Protein AF-A0A4Q9W0E5-F1 (afdb_monomer_lite)

Foldseek 3Di:
DPPVVVVVVLVPDDPVVSVVVVVVLVPFAEEEEALVCLLVLVVVVCVVVVVGHHAYEYEPVSLVVLVVQLPDPDPVSVVSSVSSVVSVVVVVVDPGHYDYDYDPDDDPDVVVVSVVVCVVRVHHYD

InterPro domains:
  IPR029060 PIN-like domain superfamily [SSF88723] (31-126)

Structure (mmCIF, N/CA/C/O backbone):
data_AF-A0A4Q9W0E5-F1
#
_entry.id   AF-A0A4Q9W0E5-F1
#
loop_
_atom_site.group_PDB
_atom_site.id
_atom_site.type_symbol
_atom_site.label_atom_id
_atom_site.label_alt_id
_atom_site.label_comp_id
_atom_site.label_asym_id
_atom_site.label_entity_id
_atom_site.label_seq_id
_atom_site.pdbx_PDB_ins_code
_atom_site.Cartn_x
_atom_site.Cartn_y
_atom_site.Cartn_z
_atom_site.occupancy
_atom_site.B_iso_or_equiv
_atom_site.auth_seq_id
_atom_site.auth_comp_id
_atom_site.auth_asym_id
_atom_site.auth_atom_id
_atom_site.pdbx_PDB_model_num
ATOM 1 N N . PHE A 1 1 ? 2.703 -25.062 -13.463 1.00 47.03 1 PHE A N 1
ATOM 2 C CA . PHE A 1 1 ? 3.677 -25.958 -14.137 1.00 47.03 1 PHE A CA 1
ATOM 3 C C . PHE A 1 1 ? 4.650 -25.263 -15.106 1.00 47.03 1 PHE A C 1
ATOM 5 O O . PHE A 1 1 ? 5.640 -25.884 -15.466 1.00 47.03 1 PHE A O 1
ATOM 12 N N . GLY A 1 2 ? 4.425 -24.008 -15.534 1.00 49.75 2 GLY A N 1
ATOM 13 C CA . GLY A 1 2 ? 5.252 -23.361 -16.572 1.00 49.75 2 GLY A CA 1
ATOM 14 C C . GLY A 1 2 ? 6.451 -22.524 -16.101 1.00 49.75 2 GLY A C 1
ATOM 15 O O . GLY A 1 2 ? 7.327 -22.263 -16.913 1.00 49.75 2 GLY A O 1
ATOM 16 N N . LEU A 1 3 ? 6.510 -22.101 -14.831 1.00 53.16 3 LEU A N 1
ATOM 17 C CA . LEU A 1 3 ? 7.579 -21.225 -14.316 1.00 53.16 3 LEU A CA 1
ATOM 18 C C . LEU A 1 3 ? 8.872 -21.998 -14.010 1.00 53.16 3 LEU A C 1
ATOM 20 O O . LEU A 1 3 ? 9.899 -21.699 -14.605 1.00 53.16 3 LEU A O 1
ATOM 24 N N . LYS A 1 4 ? 8.796 -23.096 -13.242 1.00 55.72 4 LYS A N 1
ATOM 25 C CA . LYS A 1 4 ? 9.966 -23.952 -12.939 1.00 55.72 4 LYS A CA 1
ATOM 26 C C . LYS A 1 4 ? 10.690 -24.465 -14.191 1.00 55.72 4 LYS A C 1
ATOM 28 O O . LYS A 1 4 ? 11.910 -24.468 -14.253 1.00 55.72 4 LYS A O 1
ATOM 33 N N . LYS A 1 5 ? 9.929 -24.819 -15.233 1.00 57.50 5 LYS A N 1
ATOM 34 C CA . LYS A 1 5 ? 10.472 -25.315 -16.506 1.00 57.50 5 LYS A CA 1
ATOM 35 C C . LYS A 1 5 ? 11.207 -24.230 -17.307 1.00 57.50 5 LYS A C 1
ATOM 37 O O . LYS A 1 5 ? 12.027 -24.562 -18.152 1.00 57.50 5 LYS A O 1
ATOM 42 N N . ARG A 1 6 ? 10.901 -22.946 -17.073 1.00 61.66 6 ARG A N 1
ATOM 43 C CA . ARG A 1 6 ? 11.603 -21.799 -17.675 1.00 61.66 6 ARG A CA 1
ATOM 44 C C . ARG A 1 6 ? 12.893 -21.490 -16.924 1.00 61.66 6 ARG A C 1
ATOM 46 O O . ARG A 1 6 ? 13.896 -21.243 -17.579 1.00 61.66 6 ARG A O 1
ATOM 53 N N . ASP A 1 7 ? 12.883 -21.586 -15.595 1.00 62.75 7 ASP A N 1
ATOM 54 C CA . ASP A 1 7 ? 14.091 -21.424 -14.775 1.00 62.75 7 ASP A CA 1
ATOM 55 C C . ASP A 1 7 ? 15.128 -22.511 -15.077 1.00 62.75 7 ASP A C 1
ATOM 57 O O . ASP A 1 7 ? 16.304 -22.213 -15.272 1.00 62.75 7 ASP A O 1
ATOM 61 N N . GLU A 1 8 ? 14.681 -23.759 -15.234 1.00 68.81 8 GLU A N 1
ATOM 62 C CA . GLU A 1 8 ? 15.523 -24.860 -15.719 1.00 68.81 8 GLU A CA 1
ATOM 63 C C . GLU A 1 8 ? 16.061 -24.578 -17.131 1.00 68.81 8 GLU A C 1
ATOM 65 O O . GLU A 1 8 ? 17.216 -24.864 -17.424 1.00 68.81 8 GLU A O 1
ATOM 70 N N . MET A 1 9 ? 15.259 -23.965 -18.006 1.00 67.81 9 MET A N 1
ATOM 71 C CA . MET A 1 9 ? 15.656 -23.633 -19.381 1.00 67.81 9 MET A CA 1
ATOM 72 C C . MET A 1 9 ? 16.709 -22.517 -19.440 1.00 67.81 9 MET A C 1
ATOM 74 O O . MET A 1 9 ? 17.576 -22.539 -20.313 1.00 67.81 9 MET A O 1
ATOM 78 N N . LEU A 1 10 ? 16.676 -21.573 -18.492 1.00 68.88 10 LEU A N 1
ATOM 79 C CA . LEU A 1 10 ? 17.672 -20.506 -18.361 1.00 68.88 10 LEU A CA 1
ATOM 80 C C . LEU A 1 10 ? 19.066 -21.051 -18.012 1.00 68.88 10 LEU A C 1
ATOM 82 O O . LEU A 1 10 ? 20.057 -20.427 -18.389 1.00 68.88 10 LEU A O 1
ATOM 86 N N . MET A 1 11 ? 19.155 -22.220 -17.363 1.00 71.00 11 MET A N 1
ATOM 87 C CA . MET A 1 11 ? 20.431 -22.879 -17.044 1.00 71.00 11 MET A CA 1
ATOM 88 C C . MET A 1 11 ? 21.169 -23.412 -18.280 1.00 71.00 11 MET A C 1
ATOM 90 O O . MET A 1 11 ? 22.375 -23.633 -18.218 1.00 71.00 11 MET A O 1
ATOM 94 N N . PHE A 1 12 ? 20.467 -23.608 -19.400 1.00 79.75 12 PHE A N 1
ATOM 95 C CA . PHE A 1 12 ? 21.040 -24.138 -20.643 1.00 79.75 12 PHE A CA 1
ATOM 96 C C . PHE A 1 12 ? 21.381 -23.050 -21.671 1.00 79.75 12 PHE A C 1
ATOM 98 O O . PHE A 1 12 ? 21.842 -23.364 -22.769 1.00 79.75 12 PHE A O 1
ATOM 105 N N . LEU A 1 13 ? 21.154 -21.774 -21.345 1.00 75.88 13 LEU A N 1
ATOM 106 C CA . LEU A 1 13 ? 21.488 -20.659 -22.226 1.00 75.88 13 LEU A CA 1
ATOM 107 C C . LEU A 1 13 ? 22.922 -20.163 -21.981 1.00 75.88 13 LEU A C 1
ATOM 109 O O . LEU A 1 13 ? 23.384 -20.150 -20.840 1.00 75.88 13 LEU A O 1
ATOM 113 N N . PRO A 1 14 ? 23.615 -19.679 -23.029 1.00 82.88 14 PRO A N 1
ATOM 114 C CA . PRO A 1 14 ? 24.898 -18.997 -22.883 1.00 82.88 14 PRO A CA 1
ATOM 115 C C . PRO A 1 14 ? 24.817 -17.875 -21.840 1.00 82.88 14 PRO A C 1
ATOM 117 O O . PRO A 1 14 ? 23.843 -17.122 -21.825 1.00 82.88 14 PRO A O 1
ATOM 120 N N . GLU A 1 15 ? 25.834 -17.720 -20.987 1.00 74.19 15 GLU A N 1
ATOM 121 C CA . GLU A 1 15 ? 25.783 -16.785 -19.849 1.00 74.19 15 GLU A CA 1
ATOM 122 C C . GLU A 1 15 ? 25.430 -15.345 -20.239 1.00 74.19 15 GLU A C 1
ATOM 124 O O . GLU A 1 15 ? 24.748 -14.644 -19.496 1.00 74.19 15 GLU A O 1
ATOM 129 N N . ASN A 1 16 ? 25.898 -14.880 -21.395 1.00 67.12 16 ASN A N 1
ATOM 130 C CA . ASN A 1 16 ? 25.584 -13.557 -21.932 1.00 67.12 16 ASN A CA 1
ATOM 131 C C . ASN A 1 16 ? 24.100 -13.425 -22.324 1.00 67.12 16 ASN A C 1
ATOM 133 O O . ASN A 1 16 ? 23.503 -12.366 -22.127 1.00 67.12 16 ASN A O 1
ATOM 137 N N . MET A 1 17 ? 23.485 -14.501 -22.813 1.00 69.44 17 MET A N 1
ATOM 138 C CA . MET A 1 17 ? 22.072 -14.567 -23.186 1.00 69.44 17 MET A CA 1
ATOM 139 C C . MET A 1 17 ? 21.164 -14.783 -21.972 1.00 69.44 17 MET A C 1
ATOM 141 O O . MET A 1 17 ? 20.147 -14.107 -21.858 1.00 69.44 17 MET A O 1
ATOM 145 N N . ALA A 1 18 ? 21.567 -15.625 -21.016 1.00 67.62 18 ALA A N 1
ATOM 146 C CA . ALA A 1 18 ? 20.892 -15.774 -19.728 1.00 67.62 18 ALA A CA 1
ATOM 147 C C . ALA A 1 18 ? 20.910 -14.453 -18.938 1.00 67.62 18 ALA A C 1
ATOM 149 O O . ALA A 1 18 ? 19.875 -14.022 -18.431 1.00 67.62 18 ALA A O 1
ATOM 150 N N . ARG A 1 19 ? 22.051 -13.743 -18.917 1.00 61.78 19 ARG A N 1
ATOM 151 C CA . ARG A 1 19 ? 22.159 -12.389 -18.345 1.00 61.78 19 ARG A CA 1
ATOM 152 C C . ARG A 1 19 ? 21.302 -11.373 -19.099 1.00 61.78 19 ARG A C 1
ATOM 154 O O . ARG A 1 19 ? 20.665 -10.547 -18.459 1.00 61.78 19 ARG A O 1
ATOM 161 N N . SER A 1 20 ? 21.240 -11.435 -20.430 1.00 62.06 20 SER A N 1
ATOM 162 C CA . SER A 1 20 ? 20.394 -10.548 -21.242 1.00 62.06 20 SER A CA 1
ATOM 163 C C . SER A 1 20 ? 18.895 -10.799 -21.026 1.00 62.06 20 SER A C 1
ATOM 165 O O . SER A 1 20 ? 18.150 -9.845 -20.823 1.00 62.06 20 SER A O 1
ATOM 167 N N . MET A 1 21 ? 18.448 -12.058 -20.986 1.00 58.75 21 MET A N 1
ATOM 168 C CA . MET A 1 21 ? 17.054 -12.426 -20.704 1.00 58.75 21 MET A CA 1
ATOM 169 C C . MET A 1 21 ? 16.666 -12.141 -19.253 1.00 58.75 21 MET A C 1
ATOM 171 O O . MET A 1 21 ? 15.589 -11.603 -19.018 1.00 58.75 21 MET A O 1
ATOM 175 N N . SER A 1 22 ? 17.556 -12.401 -18.292 1.00 58.00 22 SER A N 1
ATOM 176 C CA . SER A 1 22 ? 17.379 -11.979 -16.899 1.00 58.00 22 SER A CA 1
ATOM 177 C C . SER A 1 22 ? 17.303 -10.452 -16.787 1.00 58.00 22 SER A C 1
ATOM 179 O O . SER A 1 22 ? 16.427 -9.934 -16.104 1.00 58.00 22 SER A O 1
ATOM 181 N N . ASN A 1 23 ? 18.128 -9.707 -17.530 1.00 51.84 23 ASN A N 1
ATOM 182 C CA . ASN A 1 23 ? 18.045 -8.245 -17.603 1.00 51.84 23 ASN A CA 1
ATOM 183 C C . ASN A 1 23 ? 16.769 -7.742 -18.304 1.00 51.84 23 ASN A C 1
ATOM 185 O O . ASN A 1 23 ? 16.303 -6.652 -17.993 1.00 51.84 23 ASN A O 1
ATOM 189 N N . ASN A 1 24 ? 16.186 -8.518 -19.221 1.00 49.00 24 ASN A N 1
ATOM 190 C CA . ASN A 1 24 ? 14.901 -8.211 -19.858 1.00 49.00 24 ASN A CA 1
ATOM 191 C C . ASN A 1 24 ? 13.715 -8.511 -18.921 1.00 49.00 24 ASN A C 1
ATOM 193 O O . ASN A 1 24 ? 12.730 -7.786 -18.919 1.00 49.00 24 ASN A O 1
ATOM 197 N N . ILE A 1 25 ? 13.847 -9.519 -18.053 1.00 52.41 25 ILE A N 1
ATOM 198 C CA . ILE A 1 25 ? 12.936 -9.790 -16.927 1.00 52.41 25 ILE A CA 1
ATOM 199 C C . ILE A 1 25 ? 13.076 -8.712 -15.828 1.00 52.41 25 ILE A C 1
ATOM 201 O O . ILE A 1 25 ? 12.113 -8.410 -15.134 1.00 52.41 25 ILE A O 1
ATOM 205 N N . ARG A 1 26 ? 14.236 -8.044 -15.733 1.00 52.62 26 ARG A N 1
ATOM 206 C CA . ARG A 1 26 ? 14.515 -6.886 -14.856 1.00 52.62 26 ARG A CA 1
ATOM 207 C C . ARG A 1 26 ? 14.191 -5.515 -15.484 1.00 52.62 26 ARG A C 1
ATOM 209 O O . ARG A 1 26 ? 14.811 -4.522 -15.109 1.00 52.62 26 ARG A O 1
ATOM 216 N N . ARG A 1 27 ? 13.276 -5.427 -16.459 1.00 60.09 27 ARG A N 1
ATOM 217 C CA . ARG A 1 27 ? 12.922 -4.140 -17.106 1.00 60.09 27 ARG A CA 1
ATOM 218 C C . ARG A 1 27 ? 11.688 -3.444 -16.557 1.00 60.09 27 ARG A C 1
ATOM 220 O O . ARG A 1 27 ? 11.523 -2.258 -16.825 1.00 60.09 27 ARG A O 1
ATOM 227 N N . ALA A 1 28 ? 10.829 -4.149 -15.837 1.00 84.62 28 ALA A N 1
ATOM 228 C CA . ALA A 1 28 ? 9.638 -3.524 -15.299 1.00 84.62 28 ALA A CA 1
ATOM 229 C C . ALA A 1 28 ? 10.000 -2.691 -14.066 1.00 84.62 28 ALA A C 1
ATOM 231 O O . ALA A 1 28 ? 10.559 -3.205 -13.095 1.00 84.62 28 ALA A O 1
ATOM 232 N N . THR A 1 29 ? 9.707 -1.395 -14.129 1.00 92.75 29 THR A N 1
ATOM 233 C CA . THR A 1 29 ? 9.956 -0.452 -13.039 1.00 92.75 29 THR A CA 1
ATOM 234 C C . THR A 1 29 ? 9.229 -0.923 -11.778 1.00 92.75 29 THR A C 1
ATOM 236 O O . THR A 1 29 ? 8.013 -1.104 -11.856 1.00 92.75 29 THR A O 1
ATOM 239 N N . PRO A 1 30 ? 9.901 -1.109 -10.629 1.00 95.00 30 PRO A N 1
ATOM 240 C CA . PRO A 1 30 ? 9.227 -1.497 -9.395 1.00 95.00 30 PRO A CA 1
ATOM 241 C C . PRO A 1 30 ? 8.152 -0.483 -9.000 1.00 95.00 30 PRO A C 1
ATOM 243 O O . PRO A 1 30 ? 8.234 0.700 -9.350 1.00 95.00 30 PRO A O 1
ATOM 246 N N . LYS A 1 31 ? 7.150 -0.938 -8.256 1.00 95.62 31 LYS A N 1
ATOM 247 C CA . LYS A 1 31 ? 6.015 -0.116 -7.837 1.00 95.62 31 LYS A CA 1
ATOM 248 C C . LYS A 1 31 ? 5.980 -0.021 -6.320 1.00 95.62 31 LYS A C 1
ATOM 250 O O . LYS A 1 31 ? 5.988 -1.041 -5.643 1.00 95.62 31 LYS A O 1
ATOM 255 N N . ILE A 1 32 ? 5.968 1.193 -5.786 1.00 96.06 32 ILE A N 1
ATOM 256 C CA . ILE A 1 32 ? 5.796 1.451 -4.356 1.00 96.06 32 ILE A CA 1
ATOM 257 C C . ILE A 1 32 ? 4.322 1.708 -4.103 1.00 96.06 32 ILE A C 1
ATOM 259 O O . ILE A 1 32 ? 3.750 2.580 -4.748 1.00 96.06 32 ILE A O 1
ATOM 263 N N . VAL A 1 33 ? 3.728 0.971 -3.170 1.00 94.62 33 VAL A N 1
ATOM 264 C CA . VAL A 1 33 ? 2.311 1.151 -2.841 1.00 94.62 33 VAL A CA 1
ATOM 265 C C . VAL A 1 33 ? 2.148 2.185 -1.737 1.00 94.62 33 VAL A C 1
ATOM 267 O O . VAL A 1 33 ? 2.847 2.115 -0.723 1.00 94.62 33 VAL A O 1
ATOM 270 N N . ASP A 1 34 ? 1.210 3.104 -1.929 1.00 94.50 34 ASP A N 1
ATOM 271 C CA . ASP A 1 34 ? 0.740 4.045 -0.918 1.00 94.50 34 ASP A CA 1
ATOM 272 C C . ASP A 1 34 ? -0.412 3.468 -0.066 1.00 94.50 34 ASP A C 1
ATOM 274 O O . ASP A 1 34 ? -1.189 2.605 -0.492 1.00 94.50 34 ASP A O 1
ATOM 278 N N . THR A 1 35 ? -0.567 3.996 1.146 1.00 93.19 35 THR A N 1
ATOM 279 C CA . THR A 1 35 ? -1.654 3.691 2.078 1.00 93.19 35 THR A CA 1
ATOM 280 C C . THR A 1 35 ? -3.027 3.883 1.430 1.00 93.19 35 THR A C 1
ATOM 282 O O . THR A 1 35 ? -3.924 3.062 1.637 1.00 93.19 35 THR A O 1
ATOM 285 N N . SER A 1 36 ? -3.218 4.923 0.610 1.00 93.50 36 SER A N 1
ATOM 286 C CA . SER A 1 36 ? -4.515 5.189 -0.026 1.00 93.50 36 SER A CA 1
ATOM 287 C C . SER A 1 36 ? -4.903 4.123 -1.063 1.00 93.50 36 SER A C 1
ATOM 289 O O . SER A 1 36 ? -6.05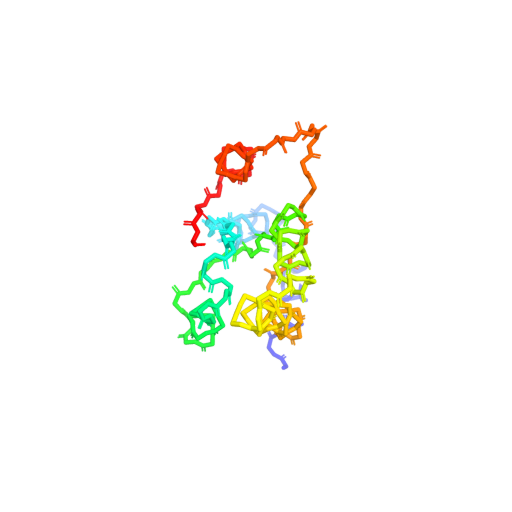6 3.679 -1.093 1.00 93.50 36 SER A O 1
ATOM 291 N N . ALA A 1 37 ? -3.946 3.660 -1.874 1.00 93.81 37 ALA A N 1
ATOM 292 C CA . ALA A 1 37 ? -4.144 2.589 -2.849 1.00 93.81 37 ALA A CA 1
ATOM 293 C C . ALA A 1 37 ? -4.427 1.242 -2.167 1.00 93.81 37 ALA A C 1
ATOM 295 O O . ALA A 1 37 ? -5.257 0.465 -2.654 1.00 93.81 37 ALA A O 1
ATOM 296 N N . ILE A 1 38 ? -3.793 1.000 -1.012 1.00 94.56 38 ILE A N 1
ATOM 297 C CA . ILE A 1 38 ? -4.064 -0.162 -0.162 1.00 94.56 38 ILE A CA 1
ATOM 298 C C . ILE A 1 38 ? -5.480 -0.109 0.415 1.00 94.56 38 ILE A C 1
ATOM 300 O O . ILE A 1 38 ? -6.224 -1.063 0.233 1.00 94.56 38 ILE A O 1
ATOM 304 N N . ILE A 1 39 ? -5.888 0.980 1.076 1.00 93.50 39 ILE A N 1
ATOM 305 C CA . ILE A 1 39 ? -7.206 1.067 1.741 1.00 93.50 39 ILE A CA 1
ATOM 306 C C . ILE A 1 39 ? -8.359 0.869 0.750 1.00 93.50 39 ILE A C 1
ATOM 308 O O . ILE A 1 39 ? -9.382 0.265 1.085 1.00 93.50 39 ILE A O 1
ATOM 312 N N . ASP A 1 40 ? -8.210 1.386 -0.468 1.00 91.38 40 ASP A N 1
ATOM 313 C CA . ASP A 1 40 ? -9.223 1.245 -1.511 1.00 91.38 40 ASP A CA 1
ATOM 314 C C . ASP A 1 40 ? -9.274 -0.184 -2.089 1.00 91.38 40 ASP A C 1
ATOM 316 O O . ASP A 1 40 ? -10.331 -0.668 -2.492 1.00 91.38 40 ASP A O 1
ATOM 320 N N . GLY A 1 41 ? -8.148 -0.903 -2.071 1.00 91.19 41 GLY A N 1
ATOM 321 C CA . GLY A 1 41 ? -8.012 -2.259 -2.615 1.00 91.19 41 GLY A CA 1
ATOM 322 C C . GLY A 1 41 ? -7.744 -2.325 -4.112 1.00 91.19 41 GLY A C 1
ATOM 323 O O . GLY A 1 41 ? -7.540 -3.416 -4.643 1.00 91.19 41 GLY A O 1
ATOM 324 N N . ARG A 1 42 ? -7.639 -1.168 -4.775 1.00 91.31 42 ARG A N 1
ATOM 325 C CA . ARG A 1 42 ? -7.355 -1.052 -6.213 1.00 91.31 42 ARG A CA 1
ATOM 326 C C . ARG A 1 42 ? -6.103 -1.819 -6.639 1.00 91.31 42 ARG A C 1
ATOM 328 O O . ARG A 1 42 ? -6.075 -2.361 -7.739 1.00 91.31 42 ARG A O 1
ATOM 335 N N . ILE A 1 43 ? -5.084 -1.903 -5.779 1.00 92.69 43 ILE A N 1
ATOM 336 C CA . ILE A 1 43 ? -3.837 -2.603 -6.112 1.00 92.69 43 ILE A CA 1
ATOM 337 C C . ILE A 1 43 ? -4.056 -4.098 -6.392 1.00 92.69 43 ILE A C 1
ATOM 339 O O . ILE A 1 43 ? -3.468 -4.631 -7.331 1.00 92.69 43 ILE A O 1
ATOM 343 N N . LEU A 1 44 ? -4.941 -4.769 -5.645 1.00 92.94 44 LEU A N 1
ATOM 344 C CA . LEU A 1 44 ? -5.211 -6.198 -5.837 1.00 92.94 44 LEU A CA 1
ATOM 345 C C . LEU A 1 44 ? -5.898 -6.450 -7.173 1.00 92.94 44 LEU A C 1
ATOM 347 O O . LEU A 1 44 ? -5.524 -7.375 -7.892 1.00 92.94 44 LEU A O 1
ATOM 351 N N . ASP A 1 45 ? -6.880 -5.619 -7.512 1.00 91.19 45 ASP A N 1
ATOM 352 C CA . ASP A 1 45 ? -7.621 -5.758 -8.762 1.00 91.19 45 ASP A CA 1
ATOM 353 C C . ASP A 1 45 ? -6.710 -5.504 -9.967 1.00 91.19 45 ASP A C 1
ATOM 355 O O . ASP A 1 45 ? -6.734 -6.271 -10.931 1.00 91.19 45 ASP A O 1
ATOM 359 N N . ILE A 1 46 ? -5.836 -4.496 -9.884 1.00 92.31 46 ILE A N 1
ATOM 360 C CA . ILE A 1 46 ? -4.856 -4.185 -10.931 1.00 92.31 46 ILE A CA 1
ATOM 361 C C . ILE A 1 46 ? -3.882 -5.357 -11.142 1.00 92.31 46 ILE A C 1
ATOM 363 O O . ILE A 1 46 ? -3.627 -5.737 -12.290 1.00 92.31 46 ILE A O 1
ATOM 367 N N . ILE A 1 47 ? -3.374 -5.960 -10.058 1.00 92.06 47 ILE A N 1
ATOM 368 C CA . ILE A 1 47 ? -2.489 -7.134 -10.129 1.00 92.06 47 ILE A CA 1
ATOM 369 C C . ILE A 1 47 ? -3.218 -8.328 -10.744 1.00 92.06 47 ILE A C 1
ATOM 371 O O . ILE A 1 47 ? -2.710 -8.943 -11.681 1.00 92.06 47 ILE A O 1
ATOM 375 N N . ARG A 1 48 ? -4.429 -8.639 -10.270 1.00 90.50 48 ARG A N 1
ATOM 376 C CA . ARG A 1 48 ? -5.230 -9.770 -10.769 1.00 90.50 48 ARG A CA 1
ATOM 377 C C . ARG A 1 48 ? -5.576 -9.640 -12.249 1.00 90.50 48 ARG A C 1
ATOM 379 O O . ARG A 1 48 ? -5.610 -10.645 -12.953 1.00 90.50 48 ARG A O 1
ATOM 386 N N . CYS A 1 49 ? -5.807 -8.420 -12.727 1.00 91.62 49 CYS A N 1
ATOM 387 C CA . CYS A 1 49 ? -6.076 -8.164 -14.139 1.00 91.62 49 CYS A CA 1
ATOM 388 C C . CYS A 1 49 ? -4.804 -8.165 -15.013 1.00 91.62 49 CYS A C 1
ATOM 390 O O . CYS A 1 49 ? -4.918 -8.104 -16.235 1.00 91.62 49 CYS A O 1
ATOM 392 N N . GLY A 1 50 ? -3.606 -8.231 -14.419 1.00 87.94 50 GLY A N 1
ATOM 393 C CA . GLY A 1 50 ? -2.332 -8.247 -15.143 1.00 87.94 50 GLY A CA 1
ATOM 394 C C . GLY A 1 50 ? -1.913 -6.893 -15.727 1.00 87.94 50 GLY A C 1
ATOM 395 O O . GLY A 1 50 ? -1.119 -6.860 -16.662 1.00 87.94 50 GLY A O 1
ATOM 396 N N . PHE A 1 51 ? -2.441 -5.778 -15.204 1.00 88.44 51 PHE A N 1
ATOM 397 C CA . PHE A 1 51 ? -2.147 -4.417 -15.693 1.00 88.44 51 PHE A CA 1
ATOM 398 C C . PHE A 1 51 ? -0.933 -3.760 -15.026 1.00 88.44 51 PHE A C 1
ATOM 400 O O . PHE A 1 51 ? -0.641 -2.592 -15.278 1.00 88.44 51 PHE A O 1
ATOM 407 N N . ILE A 1 52 ? -0.229 -4.494 -14.171 1.00 89.88 52 ILE A N 1
ATOM 408 C CA . ILE A 1 52 ? 0.959 -4.025 -13.465 1.00 89.88 52 ILE A CA 1
ATOM 409 C C . ILE A 1 52 ? 2.104 -4.994 -13.690 1.00 89.88 52 ILE A C 1
ATOM 411 O O . ILE A 1 52 ? 1.924 -6.211 -13.751 1.00 89.88 52 ILE A O 1
ATOM 415 N N . ASP A 1 53 ? 3.279 -4.411 -13.848 1.00 88.44 53 ASP A N 1
ATOM 416 C CA . ASP A 1 53 ? 4.539 -5.091 -14.044 1.00 88.44 53 ASP A CA 1
ATOM 417 C C . ASP A 1 53 ? 5.548 -4.663 -12.967 1.00 88.44 53 ASP A C 1
ATOM 419 O O . ASP A 1 53 ? 5.431 -3.597 -12.348 1.00 88.44 53 ASP A O 1
ATOM 423 N N . GLY A 1 54 ? 6.567 -5.497 -12.765 1.00 89.69 54 GLY A N 1
ATOM 424 C CA . GLY A 1 54 ? 7.659 -5.228 -11.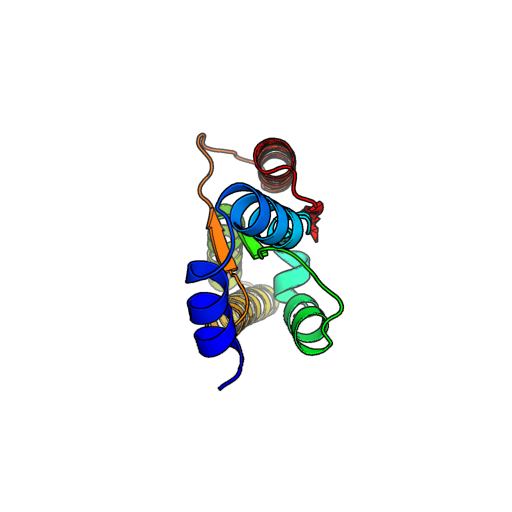831 1.00 89.69 54 GLY A CA 1
ATOM 425 C C . GLY A 1 54 ? 7.282 -5.489 -10.378 1.00 89.69 54 GLY A C 1
ATOM 426 O O . GLY A 1 54 ? 6.115 -5.672 -10.046 1.00 89.69 54 GLY A O 1
ATOM 427 N N . ASP A 1 55 ? 8.288 -5.534 -9.513 1.00 92.69 55 ASP A N 1
ATOM 428 C CA . ASP A 1 55 ? 8.098 -5.900 -8.109 1.00 92.69 55 ASP A CA 1
ATOM 429 C C . ASP A 1 55 ? 7.227 -4.878 -7.368 1.00 92.6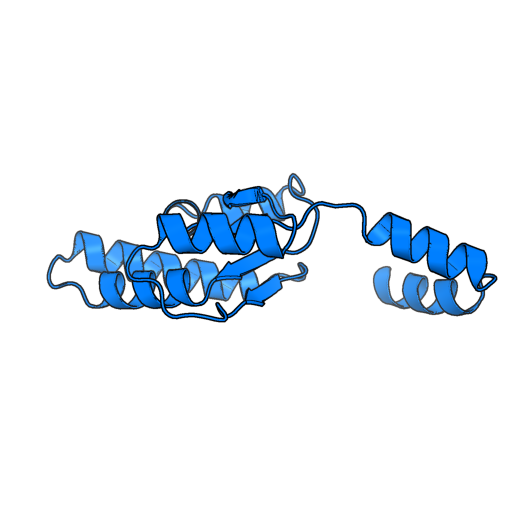9 55 ASP A C 1
ATOM 431 O O . ASP A 1 55 ? 7.423 -3.666 -7.509 1.00 92.69 55 ASP A O 1
ATOM 435 N N . ILE A 1 56 ? 6.326 -5.366 -6.513 1.00 95.44 56 ILE A N 1
ATOM 436 C CA . ILE A 1 56 ? 5.631 -4.529 -5.539 1.00 95.44 56 ILE A CA 1
ATOM 437 C C . ILE A 1 56 ? 6.514 -4.346 -4.306 1.00 95.44 56 ILE A C 1
ATOM 439 O O . ILE A 1 56 ? 6.941 -5.300 -3.650 1.00 95.44 56 ILE A O 1
ATOM 443 N N . LEU A 1 57 ? 6.777 -3.090 -3.976 1.00 95.75 57 LEU A N 1
ATOM 444 C CA . LEU A 1 57 ? 7.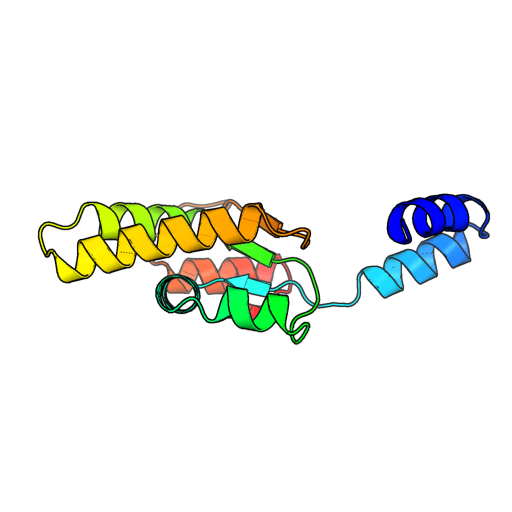533 -2.667 -2.813 1.00 95.75 57 LEU A CA 1
ATOM 445 C C . LEU A 1 57 ? 6.568 -2.058 -1.797 1.00 95.75 57 LEU A C 1
ATOM 447 O O . LEU A 1 57 ? 5.904 -1.062 -2.079 1.00 95.75 57 LEU A O 1
ATOM 451 N N . ILE A 1 58 ? 6.514 -2.646 -0.606 1.00 95.75 58 ILE A N 1
ATOM 452 C CA . ILE A 1 58 ? 5.661 -2.181 0.490 1.00 95.75 58 ILE A CA 1
ATOM 453 C C . ILE A 1 58 ? 6.546 -1.462 1.513 1.00 95.75 58 ILE A C 1
ATOM 455 O O . ILE A 1 58 ? 7.349 -2.108 2.193 1.00 95.75 58 ILE A O 1
ATOM 459 N N . PRO A 1 59 ? 6.458 -0.133 1.649 1.00 95.25 59 PRO A N 1
ATOM 460 C CA . PRO A 1 59 ? 7.205 0.583 2.671 1.00 95.25 59 PRO A CA 1
ATOM 461 C C . PRO A 1 59 ? 6.753 0.181 4.074 1.00 95.25 59 PRO A C 1
ATOM 463 O O . PRO A 1 59 ? 5.560 0.186 4.370 1.00 95.25 59 PRO A O 1
ATOM 466 N N . GLN A 1 60 ? 7.698 -0.056 4.987 1.00 93.94 60 GLN A N 1
ATOM 467 C CA . GLN A 1 60 ? 7.365 -0.297 6.397 1.00 93.94 60 GLN A CA 1
ATOM 468 C C . GLN A 1 60 ? 6.532 0.849 7.005 1.00 93.94 60 GLN A C 1
ATOM 470 O O . GLN A 1 60 ? 5.684 0.610 7.858 1.00 93.94 60 GLN A O 1
ATOM 475 N N . GLY A 1 61 ? 6.737 2.089 6.543 1.00 92.81 61 GLY A N 1
ATOM 476 C CA . GLY A 1 61 ? 5.949 3.248 6.974 1.00 92.81 61 GLY A CA 1
ATOM 477 C C . GLY A 1 61 ? 4.454 3.133 6.657 1.00 92.81 61 GLY A C 1
ATOM 478 O O . GLY A 1 61 ? 3.646 3.505 7.498 1.00 92.81 61 GLY A O 1
ATOM 479 N N . VAL A 1 62 ? 4.091 2.545 5.511 1.00 94.44 62 VAL A N 1
ATOM 480 C CA . VAL A 1 62 ? 2.689 2.315 5.110 1.00 94.44 62 VAL A CA 1
ATOM 481 C C . VAL A 1 62 ? 2.023 1.299 6.037 1.00 94.44 62 VAL A C 1
ATOM 483 O O . VAL A 1 62 ? 0.907 1.510 6.500 1.00 94.44 62 VAL A O 1
ATOM 486 N N . ILE A 1 63 ? 2.734 0.221 6.385 1.00 94.81 63 ILE A N 1
ATOM 487 C CA . ILE A 1 63 ? 2.245 -0.776 7.351 1.00 94.81 63 ILE A CA 1
ATOM 488 C C . ILE A 1 63 ? 2.000 -0.119 8.713 1.00 94.81 63 ILE A C 1
ATOM 490 O O . ILE A 1 63 ? 0.946 -0.315 9.317 1.00 94.81 63 ILE A O 1
ATOM 494 N N . ASN A 1 64 ? 2.957 0.684 9.181 1.00 94.00 64 ASN A N 1
ATOM 495 C CA . ASN A 1 64 ? 2.856 1.367 10.467 1.00 94.00 64 ASN A CA 1
ATOM 496 C C . ASN A 1 64 ? 1.683 2.362 10.486 1.00 94.00 64 ASN A C 1
ATOM 498 O O . ASN A 1 64 ? 0.951 2.427 11.470 1.00 94.00 64 ASN A O 1
ATOM 502 N N . GLU A 1 65 ? 1.477 3.119 9.407 1.00 93.38 65 GLU A N 1
ATOM 503 C CA . GLU A 1 65 ? 0.352 4.048 9.293 1.00 93.38 65 GLU A CA 1
ATOM 504 C C . GLU A 1 65 ? -0.993 3.310 9.315 1.00 93.38 65 GLU A C 1
ATOM 506 O O . GLU A 1 65 ? -1.894 3.698 10.059 1.00 93.38 65 GLU A O 1
ATOM 511 N N . LEU A 1 66 ? -1.116 2.200 8.583 1.00 95.88 66 LEU A N 1
ATOM 512 C CA . LEU A 1 66 ? -2.319 1.366 8.602 1.00 95.88 66 LEU A CA 1
ATOM 513 C C . LEU A 1 66 ? -2.621 0.799 9.991 1.00 95.88 66 LEU A C 1
ATOM 515 O O . LEU A 1 66 ? -3.784 0.788 10.387 1.00 95.88 66 LEU A O 1
ATOM 519 N N . GLN A 1 67 ? -1.600 0.378 10.745 1.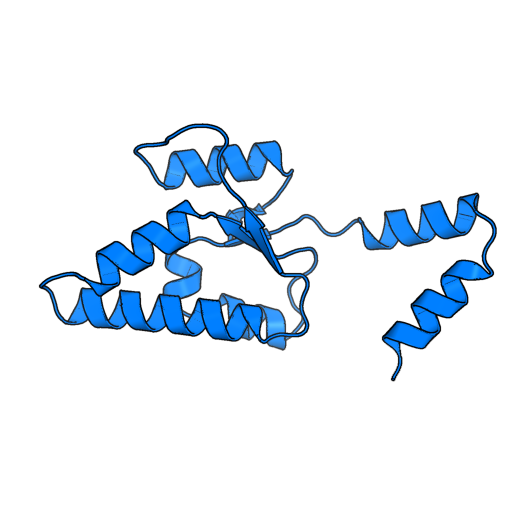00 96.12 67 GLN A N 1
ATOM 520 C CA . GLN A 1 67 ? -1.757 -0.057 12.139 1.00 96.12 67 GLN A CA 1
ATOM 521 C C . GLN A 1 67 ? -2.269 1.082 13.029 1.00 96.12 67 GLN A C 1
ATOM 523 O O . GLN A 1 67 ? -3.249 0.907 13.747 1.00 96.12 67 GLN A O 1
ATOM 528 N N . VAL A 1 68 ? -1.685 2.281 12.920 1.00 95.19 68 VAL A N 1
ATOM 529 C CA . VAL A 1 68 ? -2.151 3.465 13.664 1.00 95.19 68 VAL A CA 1
ATOM 530 C C . VAL A 1 68 ? -3.602 3.812 13.313 1.00 95.19 68 VAL A C 1
ATOM 532 O O . VAL A 1 68 ? -4.394 4.148 14.195 1.00 95.19 68 VAL A O 1
ATOM 535 N N . ILE A 1 69 ? -3.975 3.716 12.034 1.00 95.31 69 ILE A N 1
ATOM 536 C CA . ILE A 1 69 ? -5.351 3.933 11.572 1.00 95.31 69 ILE A CA 1
ATOM 537 C C . ILE A 1 69 ? -6.286 2.836 12.110 1.00 95.31 69 ILE A C 1
ATOM 539 O O . ILE A 1 69 ? -7.402 3.148 12.528 1.00 95.31 69 ILE A O 1
ATOM 543 N N . ALA A 1 70 ? -5.843 1.576 12.139 1.00 96.50 70 ALA A N 1
ATOM 544 C CA . ALA A 1 70 ? -6.599 0.439 12.669 1.00 96.50 70 ALA A CA 1
ATOM 545 C C . ALA A 1 70 ? -6.836 0.538 14.188 1.00 96.50 70 ALA A C 1
ATOM 547 O O . ALA A 1 70 ? -7.851 0.052 14.680 1.00 96.50 70 ALA A O 1
ATOM 548 N N . ASP A 1 71 ? -5.964 1.231 14.917 1.00 96.69 71 ASP A N 1
ATOM 549 C CA . ASP A 1 71 ? -6.107 1.475 16.357 1.00 96.69 71 ASP A CA 1
ATOM 550 C C . ASP A 1 71 ? -6.831 2.799 16.681 1.00 96.69 71 ASP A C 1
ATOM 552 O O . ASP A 1 71 ? -6.943 3.208 17.843 1.00 96.69 71 ASP A O 1
ATOM 556 N N . ALA A 1 72 ? -7.355 3.498 15.668 1.00 96.56 72 ALA A N 1
ATOM 557 C CA . ALA A 1 72 ? -8.054 4.761 15.863 1.00 96.56 72 ALA A CA 1
ATOM 558 C C . ALA A 1 72 ? -9.357 4.592 16.672 1.00 96.56 72 ALA A C 1
ATOM 560 O O . ALA A 1 72 ? -10.118 3.640 16.506 1.00 96.56 72 ALA A O 1
ATOM 561 N N . LYS A 1 73 ? -9.672 5.595 17.508 1.00 96.00 73 LYS A N 1
ATOM 562 C CA . LYS A 1 73 ? -10.949 5.658 18.252 1.00 96.00 73 LYS A CA 1
ATOM 563 C C . LYS A 1 73 ? -12.170 5.800 17.339 1.00 96.00 73 LYS A C 1
ATOM 565 O O . LYS A 1 73 ? -13.267 5.393 17.706 1.00 96.00 73 LYS A O 1
ATOM 570 N N . ASP A 1 74 ? -11.977 6.424 16.182 1.00 97.69 74 ASP A N 1
ATOM 571 C CA . ASP A 1 74 ? -13.003 6.590 15.159 1.00 97.69 74 ASP A CA 1
ATOM 572 C C . ASP A 1 74 ? -13.236 5.250 14.447 1.00 97.69 74 ASP A C 1
ATOM 574 O O . ASP A 1 74 ? -12.304 4.670 13.886 1.00 97.69 74 ASP A O 1
ATOM 578 N N . SER A 1 75 ? -14.475 4.753 14.477 1.00 97.12 75 SER A N 1
ATOM 579 C CA . SER A 1 75 ? -14.819 3.441 13.920 1.00 97.12 75 SER A CA 1
ATOM 580 C C . SER A 1 75 ? -14.578 3.353 12.416 1.00 97.12 75 SER A C 1
ATOM 582 O O . SER A 1 75 ? -14.106 2.324 11.946 1.00 97.12 75 SER A O 1
ATOM 584 N N . VAL A 1 76 ? -14.835 4.431 11.671 1.00 96.69 76 VAL A N 1
ATOM 585 C CA . VAL A 1 76 ? -14.651 4.470 10.215 1.00 96.69 76 VAL A CA 1
ATOM 586 C C . VAL A 1 76 ? -13.167 4.417 9.872 1.00 96.69 76 VAL A C 1
ATOM 588 O O . VAL A 1 76 ? -12.768 3.717 8.942 1.00 96.69 76 VAL A O 1
ATOM 591 N N . LYS A 1 77 ? -12.324 5.136 10.623 1.00 96.12 77 LYS A N 1
ATOM 592 C CA . LYS A 1 77 ? -10.866 5.036 10.464 1.00 96.12 77 LYS A CA 1
ATOM 593 C C . LYS A 1 77 ? -10.380 3.629 10.790 1.00 96.12 77 LYS A C 1
ATOM 595 O O . LYS A 1 77 ? -9.687 3.039 9.968 1.00 96.12 77 LYS A O 1
ATOM 600 N N . ARG A 1 78 ? -10.814 3.064 11.916 1.00 97.56 78 ARG A N 1
ATOM 601 C CA . ARG A 1 78 ? -10.453 1.704 12.325 1.00 97.56 78 ARG A CA 1
ATOM 602 C C . ARG A 1 78 ? -10.801 0.658 11.267 1.00 97.56 78 ARG A C 1
ATOM 604 O O . ARG A 1 78 ? -9.937 -0.133 10.903 1.00 97.56 78 ARG A O 1
ATOM 611 N N . GLU A 1 79 ? -12.017 0.690 10.725 1.00 97.19 79 GLU A N 1
ATOM 612 C CA . GLU A 1 79 ? -12.440 -0.218 9.648 1.00 97.19 79 GLU A CA 1
ATOM 613 C C . GLU A 1 79 ? -11.570 -0.073 8.393 1.00 97.19 79 GLU A C 1
ATOM 615 O O . GLU A 1 79 ? -11.176 -1.074 7.796 1.00 97.19 79 GLU A O 1
ATOM 620 N N . LYS A 1 80 ? -11.201 1.159 8.015 1.00 96.69 80 LYS A N 1
ATOM 621 C CA . LYS A 1 80 ? -10.292 1.406 6.883 1.00 96.69 80 LYS A CA 1
ATOM 622 C C . LYS A 1 80 ? -8.889 0.847 7.121 1.00 96.69 80 LYS A C 1
ATOM 624 O O . LYS A 1 80 ? -8.328 0.243 6.212 1.00 96.69 80 LYS A O 1
ATOM 629 N N . GLY A 1 81 ? -8.333 1.035 8.318 1.00 97.06 81 GLY A N 1
ATOM 630 C CA . GLY A 1 81 ? -7.010 0.514 8.675 1.00 97.06 81 GLY A CA 1
ATOM 631 C C . GLY A 1 81 ? -6.980 -1.012 8.674 1.00 97.06 81 GLY A C 1
ATOM 632 O O . GLY A 1 81 ? -6.110 -1.607 8.044 1.00 97.06 81 GLY A O 1
ATOM 633 N N . GLN A 1 82 ? -7.984 -1.641 9.295 1.00 97.38 82 GLN A N 1
ATOM 634 C CA . GLN A 1 82 ? -8.149 -3.099 9.302 1.00 97.38 82 GLN A CA 1
ATOM 635 C C . GLN A 1 82 ? -8.270 -3.651 7.878 1.00 97.38 82 GLN A C 1
ATOM 637 O O . GLN A 1 82 ? -7.504 -4.532 7.498 1.00 97.38 82 GLN A O 1
ATOM 642 N N . ARG A 1 83 ? -9.130 -3.043 7.049 1.00 96.62 83 ARG A N 1
ATOM 643 C CA . ARG A 1 83 ? -9.262 -3.403 5.632 1.00 96.62 83 ARG A CA 1
ATOM 644 C C . ARG A 1 83 ? -7.934 -3.291 4.880 1.00 96.62 83 ARG A C 1
ATOM 646 O O . ARG A 1 83 ? -7.617 -4.161 4.074 1.00 96.62 83 ARG A O 1
ATOM 653 N N . GLY A 1 84 ? -7.160 -2.234 5.119 1.00 96.69 84 GLY A N 1
ATOM 654 C CA . GLY A 1 84 ? -5.857 -2.063 4.478 1.00 96.69 84 GLY A CA 1
ATOM 655 C C . GLY A 1 84 ? -4.853 -3.151 4.871 1.00 96.69 84 GLY A C 1
ATOM 656 O O . GLY A 1 84 ? -4.156 -3.683 4.008 1.00 96.69 84 GLY A O 1
ATOM 657 N N . LEU A 1 85 ? -4.820 -3.544 6.147 1.00 96.75 85 LEU A N 1
ATOM 658 C CA . LEU A 1 85 ? -3.992 -4.661 6.618 1.00 96.75 85 LEU A CA 1
ATOM 659 C C . LEU A 1 85 ? -4.430 -5.999 5.999 1.00 96.75 85 LEU A C 1
ATOM 661 O O . LEU A 1 85 ? -3.579 -6.788 5.589 1.00 96.75 85 LEU A O 1
ATOM 665 N N . ASP A 1 86 ? -5.735 -6.230 5.843 1.00 96.88 86 ASP A N 1
ATOM 666 C CA . ASP A 1 86 ? -6.259 -7.423 5.164 1.00 96.88 86 ASP A CA 1
ATOM 667 C C . ASP A 1 86 ? -5.852 -7.472 3.684 1.00 96.88 86 ASP A C 1
ATOM 669 O O . ASP A 1 86 ? -5.554 -8.538 3.143 1.00 96.88 86 ASP A O 1
ATOM 673 N N . ILE A 1 87 ? -5.816 -6.317 3.019 1.00 95.75 87 ILE A N 1
ATOM 674 C CA . ILE A 1 87 ? -5.379 -6.189 1.623 1.00 95.75 87 ILE A CA 1
ATOM 675 C C . ILE A 1 87 ? -3.879 -6.454 1.489 1.00 95.75 87 ILE A C 1
ATOM 677 O O . ILE A 1 87 ? -3.472 -7.122 0.539 1.00 95.75 87 ILE A O 1
ATOM 681 N N . LEU A 1 88 ? -3.063 -6.001 2.445 1.00 94.88 88 LEU A N 1
ATOM 682 C CA . LEU A 1 88 ? -1.641 -6.344 2.491 1.00 94.88 88 LEU A CA 1
ATOM 683 C C . LEU A 1 88 ? -1.428 -7.853 2.646 1.00 94.88 88 LEU A C 1
ATOM 685 O O . LEU A 1 88 ? -0.607 -8.416 1.927 1.00 94.88 88 LEU A O 1
ATOM 689 N N . ASN A 1 89 ? -2.187 -8.520 3.520 1.00 94.31 89 ASN A N 1
ATOM 690 C CA . ASN A 1 89 ? -2.114 -9.978 3.669 1.00 94.31 89 ASN A CA 1
ATOM 691 C C . ASN A 1 89 ? -2.486 -10.695 2.364 1.00 94.31 89 ASN A C 1
ATOM 693 O O . ASN A 1 89 ? -1.743 -11.553 1.899 1.00 94.31 89 ASN A O 1
ATOM 697 N N . GLN A 1 90 ? -3.575 -10.279 1.712 1.00 94.69 90 GLN A N 1
ATOM 698 C CA . GLN A 1 90 ? -3.950 -10.826 0.405 1.00 94.69 90 GLN A CA 1
ATOM 699 C C . GLN A 1 90 ? -2.869 -10.601 -0.653 1.00 94.69 90 GLN A C 1
ATOM 701 O O . GLN A 1 90 ? -2.644 -11.477 -1.479 1.00 94.69 90 GLN A O 1
ATOM 706 N N . LEU A 1 91 ? -2.208 -9.442 -0.643 1.00 91.81 91 LEU A N 1
ATOM 707 C CA . LEU A 1 91 ? -1.122 -9.130 -1.566 1.00 91.81 91 LEU A CA 1
ATOM 708 C C . LEU A 1 91 ? 0.078 -10.067 -1.359 1.00 91.81 91 LEU A C 1
ATOM 710 O O . LEU A 1 91 ? 0.691 -10.483 -2.337 1.00 91.81 91 LEU A O 1
ATOM 714 N N . TYR A 1 92 ? 0.377 -10.431 -0.110 1.00 88.94 92 TYR A N 1
ATOM 715 C CA . TYR A 1 92 ? 1.402 -11.422 0.228 1.00 88.94 92 TYR A CA 1
ATOM 716 C C . TYR A 1 92 ? 1.054 -12.847 -0.209 1.00 88.94 92 TYR A C 1
ATOM 718 O O . TYR A 1 92 ? 1.954 -13.606 -0.561 1.00 88.94 92 TYR A O 1
ATOM 726 N N . ASP A 1 93 ? -0.230 -13.200 -0.196 1.00 91.12 93 ASP A N 1
ATOM 727 C CA . ASP A 1 93 ? -0.710 -14.518 -0.622 1.00 91.12 93 ASP A CA 1
ATOM 728 C C . ASP A 1 93 ? -0.755 -14.672 -2.153 1.00 91.12 93 ASP A C 1
ATOM 730 O O . ASP A 1 93 ? -0.884 -15.787 -2.669 1.00 91.12 93 ASP A O 1
ATOM 734 N N . LEU A 1 94 ? -0.663 -13.568 -2.905 1.00 89.31 94 LEU A N 1
ATOM 735 C CA . LEU A 1 94 ? -0.568 -13.617 -4.360 1.00 89.31 94 LEU A CA 1
ATOM 736 C C . LEU A 1 94 ? 0.798 -14.161 -4.795 1.00 89.31 94 LEU A C 1
ATOM 738 O O . LEU A 1 94 ? 1.842 -13.777 -4.276 1.00 89.31 94 LEU A O 1
ATOM 742 N N . ASP A 1 95 ? 0.796 -14.980 -5.849 1.00 88.81 95 ASP A N 1
ATOM 743 C CA . ASP A 1 95 ? 2.009 -15.389 -6.573 1.00 88.81 95 ASP A CA 1
ATOM 744 C C . ASP A 1 95 ? 2.514 -14.232 -7.464 1.00 88.81 95 ASP A C 1
ATOM 746 O O . ASP A 1 95 ? 2.573 -14.333 -8.690 1.00 88.81 95 ASP A O 1
ATOM 750 N N . TYR A 1 96 ? 2.788 -13.079 -6.843 1.00 89.19 96 TYR A N 1
ATOM 751 C CA . TYR A 1 96 ? 3.314 -11.874 -7.478 1.00 89.19 96 TYR A CA 1
ATOM 752 C C . TYR A 1 96 ? 4.532 -11.361 -6.690 1.00 89.19 96 TYR A C 1
ATOM 754 O O . TYR A 1 96 ? 4.456 -11.279 -5.461 1.00 89.19 96 TYR A O 1
ATOM 762 N N . PRO A 1 97 ? 5.646 -10.980 -7.349 1.00 91.06 97 PRO A N 1
ATOM 763 C CA . PRO A 1 97 ? 6.853 -10.511 -6.668 1.00 91.06 97 PRO A CA 1
ATOM 764 C C . PRO A 1 97 ? 6.577 -9.312 -5.752 1.00 91.06 97 PRO A C 1
ATOM 766 O O . PRO A 1 97 ? 6.391 -8.187 -6.213 1.00 91.06 97 PRO A O 1
ATOM 769 N N . THR A 1 98 ? 6.558 -9.561 -4.445 1.00 92.62 98 THR A N 1
ATOM 770 C CA . THR A 1 98 ? 6.209 -8.570 -3.423 1.00 92.62 98 THR A CA 1
ATOM 771 C C . THR A 1 98 ? 7.209 -8.636 -2.278 1.00 92.62 98 THR A C 1
ATOM 773 O O . THR A 1 98 ? 7.562 -9.721 -1.814 1.00 92.62 98 THR A O 1
ATOM 776 N N . ARG A 1 99 ? 7.679 -7.482 -1.792 1.00 93.75 99 ARG A N 1
ATOM 777 C CA . ARG A 1 99 ? 8.545 -7.416 -0.605 1.00 93.75 99 ARG A CA 1
ATOM 778 C C . ARG A 1 99 ? 8.360 -6.134 0.193 1.00 93.75 99 ARG A C 1
ATOM 780 O O . ARG A 1 99 ? 8.091 -5.071 -0.366 1.00 93.75 99 ARG A O 1
ATOM 787 N N . VAL A 1 100 ? 8.612 -6.224 1.497 1.00 94.81 100 VAL A N 1
ATOM 788 C CA . VAL A 1 100 ? 8.703 -5.045 2.363 1.00 94.81 100 VAL A CA 1
ATOM 789 C C . VAL A 1 100 ? 10.075 -4.399 2.256 1.00 94.81 100 VAL A C 1
ATOM 791 O O . VAL A 1 100 ? 11.102 -5.080 2.204 1.00 94.81 100 VAL A O 1
ATOM 794 N N . ILE A 1 101 ? 10.078 -3.070 2.209 1.00 94.69 101 ILE A N 1
ATOM 795 C CA . ILE A 1 101 ? 11.282 -2.244 2.205 1.00 94.69 101 ILE A CA 1
ATOM 796 C C . ILE A 1 101 ? 11.317 -1.349 3.442 1.00 94.69 101 ILE A C 1
ATOM 798 O O . ILE A 1 101 ? 10.311 -0.766 3.857 1.00 94.69 101 ILE A O 1
ATOM 802 N N . HIS A 1 102 ? 12.506 -1.224 4.023 1.00 91.00 102 HIS A N 1
ATOM 803 C CA . HIS A 1 102 ? 12.742 -0.416 5.211 1.00 91.00 102 HIS A CA 1
ATOM 804 C C . HIS A 1 102 ? 13.520 0.845 4.829 1.00 91.00 102 HIS A C 1
ATOM 806 O O . HIS A 1 102 ? 14.536 0.739 4.134 1.00 91.00 102 HIS A O 1
ATOM 812 N N . PRO A 1 103 ? 13.085 2.036 5.270 1.00 83.06 103 PRO A N 1
ATOM 813 C CA . PRO A 1 103 ? 13.894 3.228 5.098 1.00 83.06 103 PRO A CA 1
ATOM 814 C C . PRO A 1 103 ? 15.169 3.155 5.931 1.00 83.06 103 PRO A C 1
ATOM 816 O O . PRO A 1 103 ? 15.183 2.632 7.043 1.00 83.06 103 PRO A O 1
ATOM 819 N N . THR A 1 104 ? 16.239 3.737 5.401 1.00 78.31 104 THR A N 1
ATOM 820 C CA . THR A 1 104 ? 17.535 3.845 6.086 1.00 78.31 104 THR A CA 1
ATOM 821 C C . THR A 1 104 ? 17.526 4.885 7.205 1.00 78.31 104 THR A C 1
ATOM 823 O O . THR A 1 104 ? 18.400 4.870 8.067 1.00 78.31 104 THR A O 1
ATOM 826 N N . GLN A 1 105 ? 16.552 5.797 7.198 1.00 76.69 105 GLN A N 1
ATOM 827 C CA . GLN A 1 105 ? 16.424 6.885 8.160 1.00 76.69 105 GLN A CA 1
ATOM 828 C C . GLN A 1 105 ? 14.968 7.049 8.593 1.00 76.69 105 GLN A C 1
ATOM 830 O O . GLN A 1 105 ? 14.046 6.846 7.805 1.00 76.69 105 GLN A O 1
ATOM 835 N N . ALA A 1 106 ? 14.765 7.464 9.844 1.00 72.06 106 ALA A N 1
ATOM 836 C CA . ALA A 1 106 ? 13.440 7.809 10.340 1.00 72.06 106 ALA A CA 1
ATOM 837 C C . ALA A 1 106 ? 12.900 9.038 9.594 1.00 72.06 106 ALA A C 1
ATOM 839 O O . ALA A 1 106 ? 13.619 10.021 9.383 1.00 72.06 106 ALA A O 1
ATOM 840 N N . HIS A 1 107 ? 11.636 8.983 9.185 1.00 73.12 107 HIS A N 1
ATOM 841 C CA . HIS A 1 107 ? 10.949 10.065 8.488 1.00 73.12 107 HIS A CA 1
ATOM 842 C C . HIS A 1 107 ? 9.638 10.353 9.215 1.00 73.12 107 HIS A C 1
ATOM 844 O O . HIS A 1 107 ? 8.910 9.427 9.559 1.00 73.12 107 HIS A O 1
ATOM 850 N N . SER A 1 108 ? 9.377 11.630 9.496 1.00 74.62 108 SER A N 1
ATOM 851 C CA . SER A 1 108 ? 8.165 12.072 10.198 1.00 74.62 108 SER A CA 1
ATOM 852 C C . SER A 1 108 ? 6.942 12.144 9.290 1.00 74.62 108 SER A C 1
ATOM 854 O O . SER A 1 108 ? 5.823 12.171 9.782 1.00 74.62 108 SER A O 1
ATOM 856 N N . ASP A 1 109 ? 7.170 12.218 7.983 1.00 87.75 109 ASP A N 1
ATOM 857 C CA . ASP A 1 109 ? 6.153 12.415 6.962 1.00 87.75 109 ASP A CA 1
ATOM 858 C C . ASP A 1 109 ? 6.205 11.261 5.951 1.00 87.75 109 ASP A C 1
ATOM 860 O O . ASP A 1 109 ? 7.278 10.935 5.423 1.00 87.75 109 ASP A O 1
ATOM 864 N N . ILE A 1 110 ? 5.050 10.629 5.727 1.00 87.94 110 ILE A N 1
ATOM 865 C CA . ILE A 1 110 ? 4.898 9.461 4.855 1.00 87.94 110 ILE A CA 1
ATOM 866 C C . ILE A 1 110 ? 5.160 9.837 3.397 1.00 87.94 110 ILE A C 1
ATOM 868 O O . ILE A 1 110 ? 5.884 9.119 2.712 1.00 87.94 110 ILE A O 1
ATOM 872 N N . ASP A 1 111 ? 4.711 11.011 2.954 1.00 90.56 111 ASP A N 1
ATOM 873 C CA . ASP A 1 111 ? 4.883 11.462 1.572 1.00 90.56 111 ASP A CA 1
ATOM 874 C C . ASP A 1 111 ? 6.370 11.623 1.238 1.00 90.56 111 ASP A C 1
ATOM 876 O O . ASP A 1 111 ? 6.881 11.091 0.246 1.00 90.56 111 ASP A O 1
ATOM 880 N N . THR A 1 112 ? 7.114 12.280 2.132 1.00 92.06 112 THR A N 1
ATOM 881 C CA . THR A 1 112 ? 8.572 12.410 2.018 1.00 92.06 112 THR A CA 1
ATOM 882 C C . THR A 1 112 ? 9.271 11.045 1.994 1.00 92.06 112 THR A C 1
ATOM 884 O O . THR A 1 112 ? 10.250 10.860 1.261 1.00 92.06 112 THR A O 1
ATOM 887 N N . LEU A 1 113 ? 8.790 10.079 2.785 1.00 91.69 113 LEU A N 1
ATOM 888 C CA . LEU A 1 113 ? 9.309 8.712 2.786 1.00 91.69 113 LEU A CA 1
ATOM 889 C C . LEU A 1 113 ? 9.078 8.020 1.439 1.00 91.69 113 LEU A C 1
ATOM 891 O O . LEU A 1 113 ? 10.030 7.470 0.881 1.00 91.69 113 LEU A O 1
ATOM 895 N N . LEU A 1 114 ? 7.862 8.082 0.896 1.00 94.12 114 LEU A N 1
ATOM 896 C CA . LEU A 1 114 ? 7.521 7.471 -0.389 1.00 94.12 114 LEU A CA 1
ATOM 897 C C . LEU A 1 114 ? 8.368 8.043 -1.528 1.00 94.12 114 LEU A C 1
ATOM 899 O O . LEU A 1 114 ? 8.927 7.274 -2.309 1.00 94.12 114 LEU A O 1
ATOM 903 N N . ILE A 1 115 ? 8.552 9.367 -1.581 1.00 94.06 115 ILE A N 1
ATOM 904 C CA . ILE A 1 115 ? 9.377 10.030 -2.606 1.00 94.06 115 ILE A CA 1
ATOM 905 C C . ILE A 1 115 ? 10.831 9.550 -2.541 1.00 94.06 115 ILE A C 1
ATOM 907 O O . ILE A 1 115 ? 11.425 9.211 -3.567 1.00 94.06 115 ILE A O 1
ATOM 911 N N . LYS A 1 116 ? 11.416 9.491 -1.340 1.00 92.94 116 LYS A N 1
ATOM 912 C CA . LYS A 1 116 ? 12.806 9.043 -1.163 1.00 92.94 116 LYS A CA 1
ATOM 913 C C . LYS A 1 116 ? 12.986 7.581 -1.543 1.00 92.94 116 LYS A C 1
ATOM 915 O O . LYS A 1 116 ? 13.961 7.246 -2.212 1.00 92.94 116 LYS A O 1
ATOM 920 N N . LEU A 1 117 ? 12.050 6.719 -1.149 1.00 94.25 117 LEU A N 1
ATOM 921 C CA . LEU A 1 117 ? 12.083 5.312 -1.538 1.00 94.25 117 LEU A CA 1
ATOM 922 C C . LEU A 1 117 ? 11.906 5.164 -3.055 1.00 94.25 117 LEU A C 1
ATOM 924 O O . LEU A 1 117 ? 12.645 4.404 -3.674 1.00 94.25 117 LEU A O 1
ATOM 928 N N . ALA A 1 118 ? 11.012 5.932 -3.679 1.00 94.94 118 ALA A N 1
ATOM 929 C CA . ALA A 1 118 ? 10.826 5.914 -5.128 1.00 94.94 118 ALA A CA 1
ATOM 930 C C . ALA A 1 118 ? 12.110 6.298 -5.872 1.00 94.94 118 ALA A C 1
ATOM 932 O O . ALA A 1 118 ? 12.517 5.604 -6.803 1.00 94.94 118 ALA A O 1
ATOM 933 N N . GLN A 1 119 ? 12.808 7.336 -5.407 1.00 93.81 119 GLN A N 1
ATOM 934 C CA . GLN A 1 119 ? 14.108 7.729 -5.955 1.00 93.81 119 GLN A CA 1
ATOM 935 C C . GLN A 1 119 ? 15.180 6.654 -5.736 1.00 93.81 119 GLN A C 1
ATOM 937 O O . GLN A 1 119 ? 15.901 6.316 -6.671 1.00 93.81 119 GLN A O 1
ATOM 942 N N . GLN A 1 120 ? 15.268 6.092 -4.527 1.00 93.31 120 GLN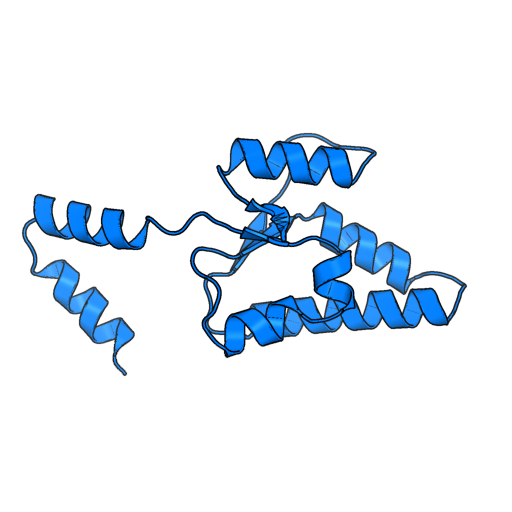 A N 1
ATOM 943 C CA . GLN A 1 120 ? 16.273 5.089 -4.166 1.00 93.31 120 GLN A CA 1
ATOM 944 C C . GLN A 1 120 ? 16.119 3.785 -4.960 1.00 93.31 120 GLN A C 1
ATOM 946 O O . GLN A 1 120 ? 17.114 3.182 -5.355 1.00 93.31 120 GLN A O 1
ATOM 951 N N . TYR A 1 121 ? 14.883 3.331 -5.168 1.00 93.19 121 TYR A N 1
ATOM 952 C CA . TYR A 1 121 ? 14.586 2.070 -5.849 1.00 93.19 121 TYR A CA 1
ATOM 953 C C . TYR A 1 121 ? 14.304 2.240 -7.344 1.00 93.19 121 TYR A C 1
ATOM 955 O O . TYR A 1 121 ? 13.997 1.249 -8.005 1.00 93.19 121 TYR A O 1
ATOM 963 N N . HIS A 1 122 ? 14.403 3.467 -7.873 1.00 94.31 122 HIS A N 1
ATOM 964 C CA . HIS A 1 122 ? 13.965 3.813 -9.227 1.00 94.31 122 HIS A CA 1
ATOM 965 C C . HIS A 1 122 ? 12.554 3.276 -9.512 1.00 94.31 122 HIS A C 1
ATOM 967 O O . HIS A 1 122 ? 12.323 2.615 -10.519 1.00 94.31 122 HIS A O 1
ATOM 973 N N . ALA A 1 123 ? 11.636 3.511 -8.576 1.00 95.75 123 ALA A N 1
ATOM 974 C CA . ALA A 1 123 ? 10.286 2.966 -8.563 1.00 95.75 123 ALA A CA 1
ATOM 975 C C . ALA A 1 123 ? 9.237 4.051 -8.844 1.00 95.75 123 ALA A C 1
ATOM 977 O O . ALA A 1 123 ? 9.493 5.242 -8.662 1.00 95.75 123 ALA A O 1
ATOM 978 N N . HIS A 1 124 ? 8.040 3.642 -9.264 1.00 95.62 124 HIS A N 1
ATOM 979 C CA . HIS A 1 124 ? 6.878 4.532 -9.369 1.00 95.62 124 HIS A CA 1
ATOM 980 C C . HIS A 1 124 ? 5.964 4.334 -8.160 1.00 95.62 124 HIS A C 1
ATOM 982 O O . HIS A 1 124 ? 5.745 3.198 -7.747 1.00 95.62 124 HIS A O 1
ATOM 988 N N . VAL A 1 125 ? 5.425 5.420 -7.608 1.00 95.12 125 VAL A N 1
ATOM 989 C CA . VAL A 1 125 ? 4.422 5.352 -6.534 1.00 95.12 125 VAL A CA 1
ATOM 990 C C . VAL A 1 125 ? 3.043 5.105 -7.149 1.00 95.12 125 VAL A C 1
ATOM 992 O O . VAL A 1 125 ? 2.726 5.694 -8.186 1.00 95.12 125 VAL A O 1
ATOM 995 N N . ILE A 1 126 ? 2.260 4.223 -6.528 1.00 90.69 126 ILE A N 1
ATOM 996 C CA . ILE A 1 126 ? 0.877 3.881 -6.891 1.00 90.69 126 ILE A CA 1
ATOM 997 C C . ILE A 1 126 ? -0.036 4.108 -5.694 1.00 90.69 126 ILE A C 1
ATOM 999 O O . ILE A 1 126 ? 0.323 3.628 -4.594 1.00 90.69 126 ILE A O 1
#

Sequence (126 aa):
FGLKKRDEMLMFLPENMARSMSNNIRRATPKIVDTSAIIDGRILDIIRCGFIDGDILIPQGVINELQVIADAKDSVKREKGQRGLDILNQLYDLDYPTRVIHPTQAHSDIDTLLIKLAQQYHAHVI

Organism: Staphylococcus lugdunensis (NCBI:txid28035)

Secondary structure (DSSP, 8-state):
-TTHHHHHHHTTS-HHHHHHHHHHHTTSPPEEPPHHHHHH-HHHHHHHTT---S-EEEEHHHHHHHHHHHT-SSHHHHHHHHHHHHHHHHHHHSSS-EEEE--SS--S-HHHHHHHHHHHHT-EE-

pLDDT: mean 86.07, std 13.78, range [47.03, 97.69]

Radius of gyration: 17.28 Å; chains: 1; bounding box: 41×38×41 Å